Protein AF-A0A7I7RZU1-F1 (afdb_monomer_lite)

Foldseek 3Di:
DDLVLLVQLLVLLVPDDLQPFLQSNLVSSCVSPVVVSVVSVVDPDHSNLSSQLSLQLSLLQNQVCVVVVDGDDPVLSVVSSVCSNVVVQLPRPHPQQGADSVPPRHGCCVPRVVD

Sequence (115 aa):
MPARDLFQLKSALRTVDSAESVEVLAETVEPVSAPLARWLRGQSAEPPVVATALSAIVGVLLTIWILSEEPATPGRLDDVIDKALAGRLDEMPIPRRGACFCGSGKKYKSCHGRG

Secondary structure (DSSP, 8-state):
--HHHHHHHHHHTTTS-TTS-HHHHHHHHTTT-HHHHHHHHT--S-HHHHHHHHHHHHHHHHHHHHHHSSPPPHHHHHHHHHHHHTT-TTS-SS-TTSBPTTSSSSBHHHHT---

pLDDT: mean 90.52, std 4.39, range [71.06, 96.06]

Structure (mmCIF, N/CA/C/O backbone):
data_AF-A0A7I7RZU1-F1
#
_entry.id   AF-A0A7I7RZU1-F1
#
loop_
_atom_site.group_PDB
_atom_site.id
_atom_site.type_symbol
_atom_site.label_atom_id
_atom_site.label_alt_id
_atom_site.label_comp_id
_atom_site.label_asym_id
_atom_site.label_entity_id
_atom_site.label_seq_id
_atom_site.pdbx_PDB_ins_code
_atom_site.Cartn_x
_atom_site.Cartn_y
_atom_site.Cartn_z
_atom_site.occupancy
_atom_site.B_iso_or_equiv
_atom_site.auth_seq_id
_atom_site.aut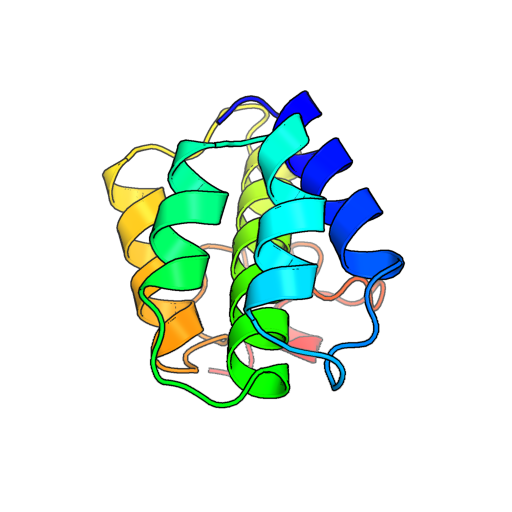h_comp_id
_atom_site.auth_asym_id
_atom_site.auth_atom_id
_atom_site.pdbx_PDB_model_num
ATOM 1 N N . MET A 1 1 ? 7.527 -4.601 9.061 1.00 75.81 1 MET A N 1
ATOM 2 C CA . MET A 1 1 ? 8.130 -3.379 8.486 1.00 75.81 1 MET A CA 1
ATOM 3 C C . MET A 1 1 ? 7.831 -2.205 9.416 1.00 75.81 1 MET A C 1
ATOM 5 O O . MET A 1 1 ? 6.673 -2.079 9.807 1.00 75.81 1 MET A O 1
ATOM 9 N N . PRO A 1 2 ? 8.836 -1.419 9.836 1.00 85.06 2 PRO A N 1
ATOM 10 C CA . PRO A 1 2 ? 8.648 -0.203 10.631 1.00 85.06 2 PRO A CA 1
ATOM 11 C C . PRO A 1 2 ? 7.724 0.826 9.964 1.00 85.06 2 PRO A C 1
ATOM 13 O O . PRO A 1 2 ? 7.635 0.898 8.740 1.00 85.06 2 PRO A O 1
ATOM 16 N N . ALA A 1 3 ? 7.081 1.675 10.770 1.00 86.50 3 ALA A N 1
ATOM 17 C CA . ALA A 1 3 ? 6.182 2.724 10.280 1.00 86.50 3 ALA A CA 1
ATOM 18 C C . ALA A 1 3 ? 6.873 3.711 9.333 1.00 86.50 3 ALA A C 1
ATOM 20 O O . ALA A 1 3 ? 6.303 4.096 8.316 1.00 86.50 3 ALA A O 1
ATOM 21 N N . ARG A 1 4 ? 8.118 4.092 9.654 1.00 90.62 4 ARG A N 1
ATOM 22 C CA . ARG A 1 4 ? 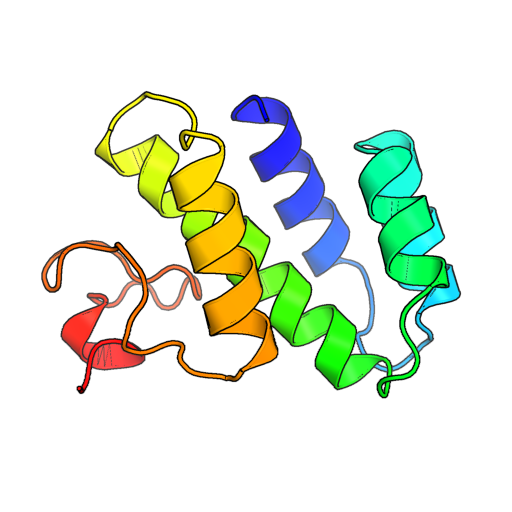8.939 4.989 8.831 1.00 90.62 4 ARG A CA 1
ATOM 23 C C . ARG A 1 4 ? 9.031 4.493 7.389 1.00 90.62 4 ARG A C 1
ATOM 25 O O . ARG A 1 4 ? 8.766 5.266 6.472 1.00 90.62 4 ARG A O 1
ATOM 32 N N . ASP A 1 5 ? 9.337 3.215 7.210 1.00 90.88 5 ASP A N 1
ATOM 33 C CA . ASP A 1 5 ? 9.501 2.609 5.891 1.00 90.88 5 ASP A CA 1
ATOM 34 C C . ASP A 1 5 ? 8.163 2.599 5.138 1.00 90.88 5 ASP A C 1
ATOM 36 O O . ASP A 1 5 ? 8.117 2.947 3.964 1.00 90.88 5 ASP A O 1
ATOM 40 N N . LEU A 1 6 ? 7.044 2.314 5.820 1.00 91.12 6 LEU A N 1
ATOM 41 C CA . LEU A 1 6 ? 5.703 2.390 5.220 1.00 91.12 6 LEU A CA 1
ATOM 42 C C . LEU A 1 6 ? 5.355 3.810 4.744 1.00 91.12 6 LEU A C 1
ATOM 44 O O . LEU A 1 6 ? 4.782 3.976 3.666 1.00 91.12 6 LEU A O 1
ATOM 48 N N . PHE A 1 7 ? 5.708 4.843 5.516 1.00 92.06 7 PHE A N 1
ATOM 49 C CA . PHE A 1 7 ? 5.529 6.236 5.096 1.00 92.06 7 PHE A CA 1
ATOM 50 C C . PHE A 1 7 ? 6.413 6.589 3.894 1.00 92.06 7 PHE A C 1
ATOM 52 O O . PHE A 1 7 ? 5.932 7.228 2.957 1.00 92.06 7 PHE A O 1
ATOM 59 N N . GLN A 1 8 ? 7.677 6.157 3.897 1.00 93.00 8 GLN A N 1
ATOM 60 C CA . GLN A 1 8 ? 8.606 6.385 2.789 1.00 93.00 8 GLN A CA 1
ATOM 61 C C . GLN A 1 8 ? 8.137 5.685 1.510 1.00 93.00 8 GLN A C 1
ATOM 63 O O . GLN A 1 8 ? 8.061 6.333 0.469 1.00 93.00 8 GLN A O 1
ATOM 68 N N . LEU A 1 9 ? 7.712 4.419 1.597 1.00 93.38 9 LEU A N 1
ATOM 69 C CA . LEU A 1 9 ? 7.113 3.686 0.479 1.00 93.38 9 LEU A CA 1
ATOM 70 C C . LEU A 1 9 ? 5.870 4.399 -0.047 1.00 93.38 9 LEU A C 1
ATOM 72 O O . LEU A 1 9 ? 5.760 4.642 -1.242 1.00 93.38 9 LEU A O 1
ATOM 76 N N . LYS A 1 10 ? 4.946 4.806 0.831 1.00 91.62 10 LYS A N 1
ATOM 77 C CA . LYS A 1 10 ? 3.734 5.522 0.409 1.00 91.62 10 LYS A CA 1
ATOM 78 C C . LYS A 1 10 ? 4.053 6.835 -0.306 1.00 91.62 10 LYS A C 1
ATOM 80 O O . LYS A 1 10 ? 3.320 7.218 -1.213 1.00 91.62 10 LYS A O 1
ATOM 85 N N . SER A 1 11 ? 5.105 7.535 0.113 1.00 91.69 11 SER A N 1
ATOM 86 C CA . SER A 1 11 ? 5.563 8.752 -0.558 1.00 91.69 11 SER A CA 1
ATOM 87 C C . SER A 1 11 ? 6.168 8.447 -1.926 1.00 91.69 11 SER A C 1
ATOM 89 O O . SER A 1 11 ? 5.805 9.105 -2.893 1.00 91.69 11 SER A O 1
ATOM 91 N N . ALA A 1 12 ? 7.042 7.443 -2.013 1.00 89.81 12 ALA A N 1
ATOM 92 C CA . ALA A 1 12 ? 7.688 7.032 -3.256 1.00 89.81 12 ALA A CA 1
ATOM 93 C C . ALA A 1 12 ? 6.659 6.566 -4.304 1.00 89.81 12 ALA A C 1
ATOM 95 O O . ALA A 1 12 ? 6.712 6.952 -5.463 1.00 89.81 12 ALA A O 1
ATOM 96 N N . LEU A 1 13 ? 5.626 5.833 -3.883 1.00 89.25 13 LEU A N 1
ATOM 97 C CA . LEU A 1 13 ? 4.560 5.363 -4.776 1.00 89.25 13 LEU A CA 1
ATOM 98 C C . LEU A 1 13 ? 3.664 6.477 -5.330 1.00 89.25 13 LEU A C 1
ATOM 100 O O . LEU 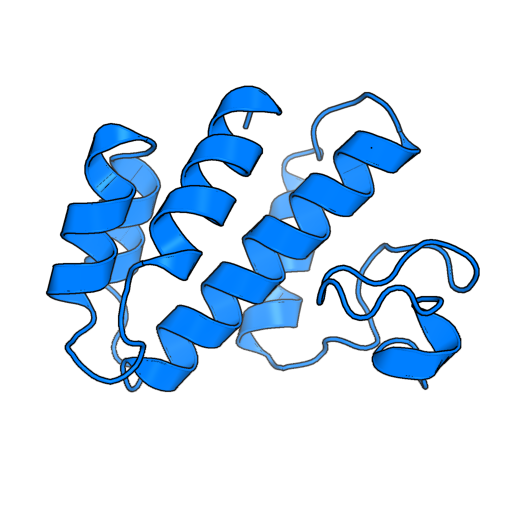A 1 13 ? 2.963 6.260 -6.310 1.00 89.25 13 LEU A O 1
ATOM 104 N N . ARG A 1 14 ? 3.663 7.671 -4.724 1.00 87.06 14 ARG A N 1
ATOM 105 C CA . ARG A 1 14 ? 2.906 8.823 -5.246 1.00 87.06 14 ARG A CA 1
ATOM 106 C C . ARG A 1 14 ? 3.604 9.524 -6.404 1.00 87.06 14 ARG A C 1
ATOM 108 O O . ARG A 1 14 ? 2.954 10.312 -7.081 1.00 87.06 14 ARG A O 1
ATOM 115 N N . THR A 1 15 ? 4.905 9.304 -6.576 1.00 83.19 15 THR A N 1
ATOM 116 C CA . THR A 1 15 ? 5.705 9.971 -7.609 1.00 83.19 15 THR A CA 1
ATOM 117 C C . THR A 1 15 ? 5.867 9.131 -8.868 1.00 83.19 15 THR A C 1
ATOM 119 O O . THR A 1 15 ? 6.353 9.655 -9.861 1.00 83.19 15 THR A O 1
ATOM 122 N N . VAL A 1 16 ? 5.477 7.854 -8.829 1.00 83.25 16 VAL A N 1
ATOM 123 C CA . VAL A 1 16 ? 5.567 6.939 -9.972 1.00 83.25 16 VAL A CA 1
ATOM 124 C C . VAL A 1 16 ? 4.294 7.039 -10.802 1.00 83.25 16 VAL A C 1
ATOM 126 O O . VAL A 1 16 ? 3.193 6.888 -10.263 1.00 83.25 16 VAL A O 1
ATOM 129 N N . ASP A 1 17 ? 4.436 7.244 -12.110 1.00 81.81 17 ASP A N 1
ATOM 130 C CA . ASP A 1 17 ? 3.330 6.998 -13.027 1.00 81.81 17 ASP A CA 1
ATOM 131 C C . ASP A 1 17 ? 3.125 5.483 -13.145 1.00 81.81 17 ASP A C 1
ATOM 133 O O . ASP A 1 17 ? 3.992 4.733 -13.596 1.00 81.81 17 ASP A O 1
ATOM 137 N N . SER A 1 18 ? 1.946 5.022 -12.729 1.00 77.56 18 SER A N 1
ATOM 138 C CA . SER A 1 18 ? 1.568 3.608 -12.750 1.00 77.56 18 SER A CA 1
ATOM 139 C C . SER A 1 18 ? 1.644 2.949 -14.137 1.00 77.56 18 SER A C 1
ATOM 141 O O . SER A 1 18 ? 1.605 1.722 -14.212 1.00 77.56 18 SER A O 1
ATOM 143 N N . ALA A 1 19 ? 1.741 3.732 -15.218 1.00 74.56 19 ALA A N 1
ATOM 144 C CA . ALA A 1 19 ? 1.844 3.241 -16.588 1.00 74.56 19 ALA A CA 1
ATOM 145 C C . ALA A 1 19 ? 3.283 3.000 -17.092 1.00 74.56 19 ALA A C 1
ATOM 147 O O . ALA A 1 19 ? 3.429 2.383 -18.144 1.00 74.56 19 ALA A O 1
ATOM 148 N N . GLU A 1 20 ? 4.335 3.450 -16.392 1.00 81.44 20 GLU A N 1
ATOM 149 C CA . GLU A 1 20 ? 5.709 3.427 -16.931 1.00 81.44 20 GLU A CA 1
ATOM 150 C C . GLU A 1 20 ? 6.296 2.013 -17.065 1.00 81.44 20 GLU A C 1
ATOM 152 O O . GLU A 1 20 ? 6.624 1.591 -18.171 1.00 81.44 20 GLU A O 1
ATOM 157 N N . SER A 1 21 ? 6.462 1.277 -15.959 1.00 90.94 21 SER A N 1
ATOM 158 C CA . SER A 1 21 ? 6.834 -0.151 -15.942 1.00 90.94 21 SER A CA 1
ATOM 159 C C . SER A 1 21 ? 6.945 -0.690 -14.509 1.00 90.94 21 SER A C 1
ATOM 161 O O . SER A 1 21 ? 7.013 0.065 -13.538 1.00 90.94 21 SER A O 1
ATOM 163 N N . VAL A 1 22 ? 7.033 -2.017 -14.372 1.00 92.56 22 VAL A N 1
ATOM 164 C CA . VAL A 1 22 ? 7.364 -2.675 -13.095 1.00 92.56 22 VAL A CA 1
ATOM 165 C C . VAL A 1 22 ? 8.810 -2.395 -12.658 1.00 92.56 22 VAL A C 1
ATOM 167 O O . VAL A 1 22 ? 9.063 -2.303 -11.458 1.00 92.56 22 VAL A O 1
ATOM 170 N N . GLU A 1 23 ? 9.752 -2.213 -13.592 1.00 94.19 23 GLU A N 1
ATOM 171 C CA . GLU A 1 23 ? 11.153 -1.922 -13.249 1.00 94.19 23 GLU A CA 1
ATOM 172 C C . GLU A 1 23 ? 11.294 -0.540 -12.606 1.00 94.19 23 GLU A C 1
ATOM 174 O O . GLU A 1 23 ? 11.870 -0.434 -11.529 1.00 94.19 23 GLU A O 1
ATOM 179 N N . VAL A 1 24 ? 10.671 0.496 -13.180 1.00 93.38 24 VAL A N 1
ATOM 180 C CA . VAL A 1 24 ? 10.682 1.852 -12.595 1.00 93.38 24 VAL A CA 1
ATOM 181 C C . VAL A 1 24 ? 10.074 1.854 -11.188 1.00 93.38 24 VAL A C 1
ATOM 183 O O . VAL A 1 24 ? 10.581 2.503 -10.266 1.00 93.38 24 VAL A O 1
ATOM 186 N N . LEU A 1 25 ? 9.007 1.075 -10.986 1.00 92.62 25 LEU A N 1
ATOM 187 C CA . LEU A 1 25 ? 8.405 0.893 -9.669 1.00 92.62 25 LEU A CA 1
ATOM 188 C C . LEU A 1 25 ? 9.381 0.220 -8.687 1.00 92.62 25 LEU A C 1
ATOM 190 O O . LEU A 1 25 ? 9.481 0.644 -7.534 1.00 92.62 25 LEU A O 1
ATOM 194 N N . ALA A 1 26 ? 10.108 -0.808 -9.132 1.00 94.12 26 ALA A N 1
ATOM 195 C CA . ALA A 1 26 ? 11.103 -1.506 -8.325 1.00 94.12 26 ALA A CA 1
ATOM 196 C C . ALA A 1 26 ? 12.284 -0.599 -7.953 1.00 94.12 26 ALA A C 1
ATOM 198 O O . ALA A 1 26 ? 12.626 -0.529 -6.773 1.00 94.12 26 ALA A O 1
ATOM 199 N N . GLU A 1 27 ? 12.848 0.141 -8.911 1.00 94.94 27 GLU A N 1
ATOM 200 C CA . GLU A 1 27 ? 13.923 1.119 -8.690 1.00 94.94 27 GLU A CA 1
ATOM 201 C C . GLU A 1 27 ? 13.508 2.207 -7.691 1.00 94.94 27 GLU A C 1
ATOM 203 O O . GLU A 1 27 ? 14.284 2.590 -6.817 1.00 94.94 27 GLU A O 1
ATOM 208 N N . THR A 1 28 ? 12.255 2.660 -7.759 1.00 93.69 28 THR A N 1
ATOM 209 C CA . THR A 1 28 ? 11.711 3.659 -6.828 1.00 93.69 28 THR A CA 1
ATOM 210 C C . THR A 1 28 ? 11.589 3.124 -5.396 1.00 93.69 28 THR A C 1
ATOM 212 O O . THR A 1 28 ? 11.770 3.855 -4.419 1.00 93.69 28 THR A O 1
ATOM 215 N N . VAL A 1 29 ? 11.273 1.838 -5.252 1.00 93.19 29 VAL A N 1
ATOM 216 C CA . VAL A 1 29 ? 11.052 1.174 -3.959 1.00 93.19 29 VAL A CA 1
ATOM 217 C C . VAL A 1 29 ? 12.351 0.662 -3.331 1.00 93.19 29 VAL A C 1
ATOM 219 O O . VAL A 1 29 ? 12.459 0.601 -2.104 1.00 93.19 29 VAL A O 1
ATOM 222 N N . GLU A 1 30 ? 13.345 0.308 -4.143 1.00 95.25 30 GLU A N 1
ATOM 223 C CA . GLU A 1 30 ? 14.600 -0.321 -3.722 1.00 95.25 30 GLU A CA 1
ATOM 224 C C . GLU A 1 30 ? 15.364 0.432 -2.618 1.00 95.25 30 GLU A C 1
ATOM 226 O O . GLU A 1 30 ? 15.774 -0.231 -1.659 1.00 95.25 30 GLU A O 1
ATOM 231 N N . PRO A 1 31 ? 15.479 1.780 -2.638 1.00 94.56 31 PRO A N 1
ATOM 232 C CA . PRO A 1 31 ? 16.134 2.534 -1.568 1.00 94.56 31 PRO A CA 1
ATOM 233 C C . PRO A 1 31 ? 15.474 2.378 -0.193 1.00 94.56 31 PRO A C 1
ATOM 235 O O . PRO A 1 31 ? 16.120 2.607 0.828 1.00 94.56 31 PRO A O 1
ATOM 238 N N . VAL A 1 32 ? 14.188 2.016 -0.155 1.00 93.00 32 VAL A N 1
ATOM 239 C CA . VAL A 1 32 ? 13.432 1.797 1.085 1.00 93.00 32 VAL A CA 1
ATOM 240 C C . VAL A 1 32 ? 13.367 0.309 1.429 1.00 93.00 32 VAL A C 1
ATOM 242 O O . VAL A 1 32 ? 13.457 -0.065 2.597 1.00 93.00 32 VAL A O 1
ATOM 245 N N . SER A 1 33 ? 13.206 -0.564 0.428 1.00 90.62 33 SER A N 1
ATOM 246 C CA . SER A 1 33 ? 13.099 -2.008 0.634 1.00 90.62 33 SER A CA 1
ATOM 247 C C . SER A 1 33 ? 13.581 -2.821 -0.573 1.00 90.62 33 SER A C 1
ATOM 249 O O . SER A 1 33 ? 12.813 -3.162 -1.474 1.00 90.62 33 SER A O 1
ATOM 251 N N . ALA A 1 34 ? 14.847 -3.240 -0.538 1.00 92.06 34 ALA A N 1
ATOM 252 C CA . ALA A 1 34 ? 15.414 -4.149 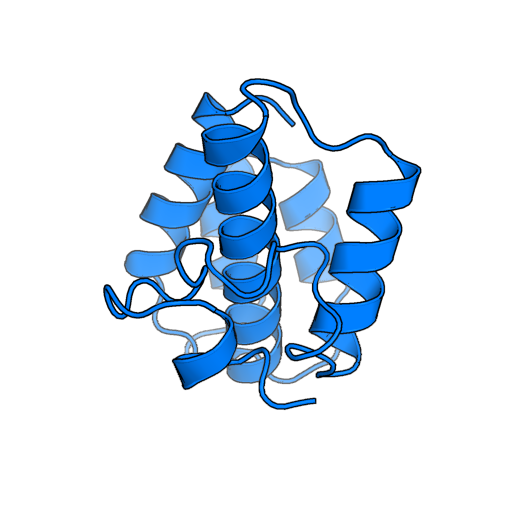-1.537 1.00 92.06 34 ALA A CA 1
ATOM 253 C C . ALA A 1 34 ? 14.657 -5.495 -1.679 1.00 92.06 34 ALA A C 1
ATOM 255 O O . ALA A 1 34 ? 14.481 -5.960 -2.808 1.00 92.06 34 ALA A O 1
ATOM 256 N N . PRO A 1 35 ? 14.159 -6.143 -0.599 1.00 89.38 35 PRO A N 1
ATOM 257 C CA . PRO A 1 35 ? 13.341 -7.351 -0.742 1.00 89.38 35 PRO A CA 1
ATOM 258 C C . PRO A 1 35 ? 12.057 -7.121 -1.547 1.00 89.38 35 PRO A C 1
ATOM 260 O O . PRO A 1 35 ? 11.700 -7.955 -2.377 1.00 89.38 35 PRO A O 1
ATOM 263 N N . LEU A 1 36 ? 11.387 -5.986 -1.333 1.00 89.06 36 LEU A N 1
ATOM 264 C CA . LEU A 1 36 ? 10.162 -5.639 -2.047 1.00 89.06 36 LEU A CA 1
ATOM 265 C C . LEU A 1 36 ? 10.442 -5.305 -3.516 1.00 89.06 36 LEU A C 1
ATOM 267 O O . LEU A 1 36 ? 9.716 -5.776 -4.386 1.00 89.06 36 LEU A O 1
ATOM 271 N N . ALA A 1 37 ? 11.524 -4.578 -3.806 1.00 92.69 37 ALA A N 1
ATOM 272 C CA . ALA A 1 37 ? 11.964 -4.330 -5.180 1.00 92.69 37 ALA A CA 1
ATOM 273 C C . ALA A 1 37 ? 12.257 -5.637 -5.933 1.00 92.69 37 ALA A C 1
ATOM 275 O O . ALA A 1 37 ? 11.835 -5.815 -7.072 1.00 92.69 37 ALA A O 1
ATOM 276 N N . ARG A 1 38 ? 12.904 -6.609 -5.277 1.00 93.88 38 ARG A N 1
ATOM 277 C CA . ARG A 1 38 ? 13.117 -7.941 -5.861 1.00 93.88 38 ARG A CA 1
ATOM 278 C C . ARG A 1 38 ? 11.803 -8.667 -6.150 1.00 93.88 38 ARG A C 1
ATOM 280 O O . ARG A 1 38 ? 11.676 -9.279 -7.205 1.00 93.88 38 ARG A O 1
ATOM 287 N N . TRP A 1 39 ? 10.841 -8.612 -5.230 1.00 90.06 39 TRP A N 1
ATOM 288 C CA . TRP A 1 39 ? 9.517 -9.202 -5.442 1.00 90.06 39 TRP A CA 1
ATOM 289 C C . TRP A 1 39 ? 8.772 -8.536 -6.607 1.00 90.06 39 TRP A C 1
ATOM 291 O O . TRP A 1 39 ? 8.154 -9.240 -7.407 1.00 90.06 39 TRP A O 1
ATOM 301 N N . LEU A 1 40 ? 8.881 -7.208 -6.739 1.00 91.81 40 LEU A N 1
ATOM 302 C CA . LEU A 1 40 ? 8.294 -6.448 -7.842 1.00 91.81 40 LEU A CA 1
ATOM 303 C C . LEU A 1 40 ? 8.827 -6.917 -9.192 1.00 91.81 40 LEU A C 1
ATOM 305 O O . LEU A 1 40 ? 8.036 -7.258 -10.062 1.00 91.81 40 LEU A O 1
ATOM 309 N N . ARG A 1 41 ? 10.149 -7.044 -9.335 1.00 93.44 41 ARG A N 1
ATOM 310 C CA . ARG A 1 41 ? 10.784 -7.545 -10.567 1.00 93.44 41 ARG A CA 1
ATOM 311 C C . ARG A 1 41 ? 10.353 -8.968 -10.952 1.00 93.44 41 ARG A C 1
ATOM 313 O O . ARG A 1 41 ? 10.517 -9.363 -12.099 1.00 93.44 41 ARG A O 1
ATOM 320 N N . GLY A 1 42 ? 9.810 -9.742 -10.009 1.00 91.50 42 GLY A N 1
ATOM 321 C CA . GLY A 1 42 ? 9.249 -11.071 -10.261 1.00 91.50 42 GLY A CA 1
ATOM 322 C C . GLY A 1 42 ? 7.779 -11.082 -10.697 1.00 91.50 42 GLY A C 1
ATOM 323 O O . GLY A 1 42 ? 7.248 -12.159 -10.957 1.00 91.50 42 GLY A O 1
ATOM 324 N N . GLN A 1 43 ? 7.099 -9.931 -10.747 1.00 89.12 43 GLN A N 1
ATOM 325 C CA . GLN A 1 43 ? 5.693 -9.856 -11.145 1.00 89.12 43 GLN A CA 1
ATOM 326 C C . GLN A 1 43 ? 5.538 -9.927 -12.666 1.00 89.12 43 GLN A C 1
ATOM 328 O O . GLN A 1 43 ? 6.262 -9.271 -13.407 1.00 89.12 43 GLN A O 1
ATOM 333 N N . SER A 1 44 ? 4.539 -10.682 -13.126 1.00 89.12 44 SER A N 1
ATOM 334 C CA . SER A 1 44 ? 4.189 -10.810 -14.548 1.00 89.12 44 SER A CA 1
ATOM 335 C C . SER A 1 44 ? 2.909 -10.063 -14.937 1.00 89.12 44 SER A C 1
ATOM 337 O O . SER A 1 44 ? 2.449 -10.189 -16.068 1.00 89.12 44 SER A O 1
ATOM 339 N N . ALA A 1 45 ? 2.280 -9.361 -13.993 1.00 89.19 45 ALA A N 1
ATOM 340 C CA . ALA A 1 45 ? 1.069 -8.585 -14.240 1.00 89.19 45 ALA A CA 1
ATOM 341 C C . ALA A 1 45 ? 1.396 -7.210 -14.846 1.00 89.19 45 ALA A C 1
ATOM 343 O O . ALA A 1 45 ? 2.507 -6.701 -14.699 1.00 89.19 45 ALA A O 1
ATOM 344 N N . GLU A 1 46 ? 0.398 -6.593 -15.481 1.00 90.75 46 GLU A N 1
ATOM 345 C CA . GLU A 1 46 ? 0.519 -5.252 -16.063 1.00 90.75 46 GLU A CA 1
ATOM 346 C C . GLU A 1 46 ? 0.944 -4.205 -15.011 1.00 90.75 46 GLU A C 1
ATOM 348 O O . GLU A 1 46 ? 0.423 -4.231 -13.886 1.00 90.75 46 GLU A O 1
ATOM 353 N N . PRO A 1 47 ? 1.828 -3.242 -15.350 1.00 90.12 47 PRO A N 1
ATOM 354 C CA . PRO A 1 47 ? 2.352 -2.266 -14.391 1.00 90.12 47 PRO A CA 1
ATOM 355 C C . PRO A 1 47 ? 1.281 -1.521 -13.575 1.00 90.12 47 PRO A C 1
ATOM 357 O O . PRO A 1 47 ? 1.432 -1.451 -12.349 1.00 90.12 47 PRO A O 1
ATOM 360 N N . PRO A 1 48 ? 0.151 -1.063 -14.160 1.00 89.94 48 PRO A N 1
ATOM 361 C CA . PRO A 1 48 ? -0.886 -0.386 -13.383 1.00 89.94 48 PRO A CA 1
ATOM 362 C C . PRO A 1 48 ? -1.525 -1.280 -12.314 1.00 89.94 48 PRO A C 1
ATOM 364 O O . PRO A 1 48 ? -1.885 -0.806 -11.232 1.00 89.94 48 PRO A O 1
ATOM 367 N N . VAL A 1 49 ? -1.647 -2.583 -12.590 1.00 89.81 49 VAL A N 1
ATOM 368 C CA . VAL A 1 49 ? -2.195 -3.569 -11.647 1.00 89.81 49 VAL A CA 1
ATOM 369 C C . VAL A 1 49 ? -1.235 -3.755 -10.476 1.00 89.81 49 VAL A C 1
ATOM 371 O O . VAL A 1 49 ? -1.656 -3.669 -9.321 1.00 89.81 49 VAL A O 1
ATOM 374 N N . VAL A 1 50 ? 0.058 -3.931 -10.762 1.00 91.19 50 VAL A N 1
ATOM 375 C CA . VAL A 1 50 ? 1.100 -4.085 -9.735 1.00 91.19 50 VAL A CA 1
ATOM 376 C C . VAL A 1 50 ? 1.194 -2.831 -8.863 1.00 91.19 50 VAL A C 1
ATOM 378 O O . VAL A 1 50 ? 1.183 -2.932 -7.635 1.00 91.19 50 VAL A O 1
ATOM 381 N N . ALA A 1 51 ? 1.206 -1.642 -9.472 1.00 91.31 51 ALA A N 1
ATOM 382 C CA . ALA A 1 51 ? 1.251 -0.367 -8.755 1.00 91.31 51 ALA A CA 1
ATOM 383 C C . ALA A 1 51 ? 0.020 -0.159 -7.852 1.00 91.31 51 ALA A C 1
ATOM 385 O O . ALA A 1 51 ? 0.148 0.291 -6.706 1.00 91.31 51 ALA A O 1
ATOM 386 N N . THR A 1 52 ? -1.172 -0.531 -8.334 1.00 90.38 52 THR A N 1
ATOM 387 C CA . THR A 1 52 ? -2.424 -0.453 -7.564 1.00 90.38 52 THR A CA 1
ATOM 388 C C . THR A 1 52 ? -2.405 -1.403 -6.371 1.00 90.38 52 THR A C 1
ATOM 390 O O . THR A 1 52 ? -2.692 -0.983 -5.246 1.00 90.38 52 THR A O 1
ATOM 393 N N . ALA A 1 53 ? -2.027 -2.666 -6.589 1.00 90.88 53 ALA A N 1
ATOM 394 C CA . ALA A 1 53 ? -1.932 -3.662 -5.527 1.00 90.88 53 ALA A CA 1
ATOM 395 C C . ALA A 1 53 ? -0.913 -3.239 -4.463 1.00 90.88 53 ALA A C 1
ATOM 397 O O . ALA A 1 53 ? -1.222 -3.250 -3.270 1.00 90.88 53 ALA A O 1
ATOM 398 N N . LEU A 1 54 ? 0.267 -2.776 -4.881 1.00 92.56 54 LEU A N 1
ATOM 399 C CA . LEU A 1 54 ? 1.297 -2.321 -3.956 1.00 92.56 54 LEU A CA 1
ATOM 400 C C . LEU A 1 54 ? 0.836 -1.111 -3.131 1.00 92.56 54 LEU A C 1
ATOM 402 O O . LEU A 1 54 ? 1.019 -1.077 -1.912 1.00 92.56 54 LEU A O 1
ATOM 406 N N . SER A 1 55 ? 0.182 -0.142 -3.774 1.00 92.56 55 SER A N 1
ATOM 407 C CA . SER A 1 55 ? -0.386 1.025 -3.093 1.00 92.56 55 SER A CA 1
ATOM 408 C C . SER A 1 55 ? -1.454 0.630 -2.070 1.00 92.56 55 SER A C 1
ATOM 410 O O . SER A 1 55 ? -1.504 1.202 -0.976 1.00 92.56 55 SER A O 1
ATOM 412 N N . ALA A 1 56 ? -2.287 -0.365 -2.392 1.00 93.31 56 ALA A N 1
ATOM 413 C CA . ALA A 1 56 ? -3.267 -0.915 -1.463 1.00 93.31 56 ALA A CA 1
ATOM 414 C C . ALA A 1 56 ? -2.586 -1.588 -0.263 1.00 93.31 56 ALA A C 1
ATOM 416 O O . ALA A 1 56 ? -2.905 -1.235 0.871 1.00 93.31 56 ALA A O 1
ATOM 417 N N . ILE A 1 57 ? -1.609 -2.473 -0.491 1.00 93.75 57 ILE A N 1
ATOM 418 C CA . ILE A 1 57 ? -0.859 -3.167 0.570 1.00 93.75 57 ILE A CA 1
ATOM 419 C C . ILE A 1 57 ? -0.222 -2.153 1.525 1.00 93.75 57 ILE A C 1
ATOM 421 O O . ILE A 1 57 ? -0.494 -2.174 2.727 1.00 93.75 57 ILE A O 1
ATOM 425 N N . VAL A 1 58 ? 0.570 -1.212 1.001 1.00 94.50 58 VAL A N 1
ATOM 426 C CA . VAL A 1 58 ? 1.245 -0.188 1.816 1.00 94.50 58 VAL A CA 1
ATOM 427 C C . VAL A 1 58 ? 0.229 0.680 2.560 1.00 94.50 58 VAL A C 1
ATOM 429 O O . VAL A 1 58 ? 0.402 0.966 3.746 1.00 94.50 58 VAL A O 1
ATOM 432 N N . GLY A 1 59 ? -0.860 1.075 1.894 1.00 94.25 59 GLY A N 1
ATOM 433 C CA . GLY A 1 59 ? -1.935 1.849 2.504 1.00 94.25 59 GLY A CA 1
ATOM 434 C C . GLY A 1 59 ? -2.593 1.123 3.678 1.00 94.25 59 GLY A C 1
ATOM 435 O O . GLY A 1 59 ? -2.788 1.731 4.731 1.00 94.25 59 GLY A O 1
ATOM 436 N N . VAL A 1 60 ? -2.921 -0.160 3.509 1.00 94.38 60 VAL A N 1
ATOM 437 C CA . VAL A 1 60 ? -3.560 -0.986 4.540 1.00 94.38 60 VAL A CA 1
ATOM 438 C C . VAL A 1 60 ? -2.622 -1.187 5.724 1.00 94.38 60 VAL A C 1
ATOM 440 O O . VAL A 1 60 ? -3.034 -0.944 6.856 1.00 94.38 60 VAL A O 1
ATOM 443 N N . LEU A 1 61 ? -1.360 -1.554 5.485 1.00 93.56 61 LEU A N 1
ATOM 444 C CA . LEU A 1 61 ? -0.369 -1.740 6.550 1.00 93.56 61 LEU A CA 1
ATOM 445 C C . LEU A 1 61 ? -0.151 -0.459 7.356 1.00 93.56 61 LEU A C 1
ATOM 447 O O . LEU A 1 61 ? -0.076 -0.507 8.583 1.00 93.56 61 LEU A O 1
ATOM 451 N N . LEU A 1 62 ? -0.115 0.693 6.682 1.00 93.31 62 LEU A N 1
ATOM 452 C CA . LEU A 1 62 ? -0.022 1.981 7.355 1.00 93.31 62 LEU A CA 1
ATOM 453 C C . LEU A 1 62 ? -1.278 2.281 8.183 1.00 93.31 62 LEU A C 1
ATOM 455 O O . LEU A 1 62 ? -1.167 2.762 9.305 1.00 93.31 62 LEU A O 1
ATOM 459 N N . THR A 1 63 ? -2.473 1.990 7.661 1.00 92.88 63 THR A N 1
ATOM 460 C CA . THR A 1 63 ? -3.721 2.146 8.422 1.00 92.88 63 THR A CA 1
ATOM 461 C C . THR A 1 63 ? -3.764 1.229 9.642 1.00 92.88 63 THR A C 1
ATOM 463 O O . THR A 1 63 ? -4.169 1.689 10.704 1.00 92.88 63 THR A O 1
ATOM 466 N N . ILE A 1 64 ? -3.325 -0.028 9.524 1.00 91.50 64 ILE A N 1
ATOM 467 C CA . ILE A 1 64 ? -3.212 -0.947 10.666 1.00 91.50 64 ILE A CA 1
ATOM 468 C C . ILE A 1 64 ? -2.282 -0.340 11.711 1.00 91.50 64 ILE A C 1
ATOM 470 O O . ILE A 1 64 ? -2.695 -0.196 12.856 1.00 91.50 64 ILE A O 1
ATOM 474 N N . TRP A 1 65 ? -1.086 0.096 11.302 1.00 91.88 65 TRP A N 1
ATOM 475 C CA . TRP A 1 65 ? -0.122 0.698 12.218 1.00 91.88 65 TRP A CA 1
ATOM 476 C C . TRP A 1 65 ? -0.676 1.944 12.920 1.00 91.88 65 TRP A C 1
ATOM 478 O O . TRP A 1 65 ? -0.542 2.067 14.126 1.00 91.88 65 TRP A O 1
ATOM 488 N N . ILE A 1 66 ? -1.356 2.845 12.202 1.00 90.69 66 ILE A N 1
ATOM 489 C CA . ILE A 1 66 ? -1.974 4.045 12.798 1.00 90.69 66 ILE A CA 1
ATOM 490 C C . ILE A 1 66 ? -3.036 3.676 13.846 1.00 90.69 66 ILE A C 1
ATOM 492 O O . ILE A 1 66 ? -3.242 4.421 14.797 1.00 90.69 66 ILE A O 1
ATOM 496 N N . LEU A 1 67 ? -3.746 2.561 13.657 1.00 88.31 67 LEU A N 1
ATOM 497 C CA . LEU A 1 67 ? -4.823 2.141 14.553 1.00 88.31 67 LEU A CA 1
ATOM 498 C C . LEU A 1 67 ? -4.336 1.334 15.760 1.00 88.31 67 LEU A C 1
ATOM 500 O O . LEU A 1 67 ? -4.972 1.412 16.807 1.00 88.31 67 LEU A O 1
ATOM 504 N N . SER A 1 68 ? -3.280 0.531 15.609 1.00 88.94 68 SER A N 1
ATOM 505 C CA . SER A 1 68 ? -2.754 -0.322 16.683 1.00 88.94 68 SER A CA 1
ATOM 506 C C . SER A 1 68 ? -1.482 0.207 17.336 1.00 88.94 68 SER A C 1
ATOM 508 O O . SER A 1 68 ? -1.084 -0.337 18.355 1.00 88.94 68 SER A O 1
ATOM 510 N N . GLU A 1 69 ? -0.819 1.197 16.733 1.00 87.62 69 GLU A N 1
ATOM 511 C CA . GLU A 1 69 ? 0.538 1.668 17.071 1.00 87.62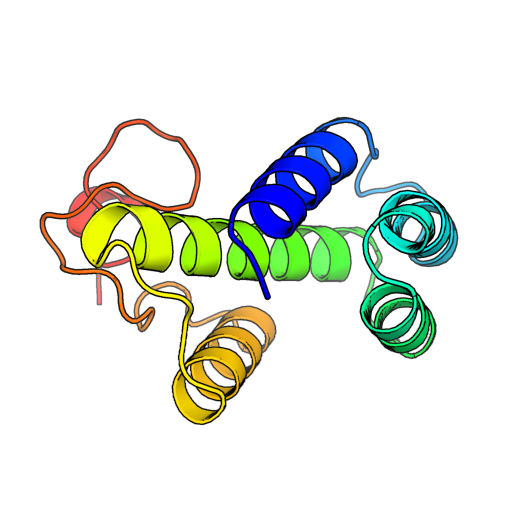 69 GLU A CA 1
ATOM 512 C C . GLU A 1 69 ? 1.614 0.562 17.025 1.00 87.62 69 GLU A C 1
ATOM 514 O O . GLU A 1 69 ? 2.761 0.744 17.432 1.00 87.62 69 GLU A O 1
ATOM 519 N N . GLU A 1 70 ? 1.269 -0.579 16.428 1.00 86.69 70 GLU A N 1
ATOM 520 C CA . GLU A 1 70 ? 2.098 -1.777 16.328 1.00 86.69 70 GLU A CA 1
ATOM 521 C C . GLU A 1 70 ? 2.268 -2.205 14.864 1.00 86.69 70 GLU A C 1
ATOM 523 O O . GLU A 1 70 ? 1.337 -2.070 14.061 1.00 86.69 70 GLU A O 1
ATOM 528 N N . PRO A 1 71 ? 3.434 -2.750 14.475 1.00 85.38 71 PRO A N 1
ATOM 529 C CA . PRO A 1 71 ? 3.606 -3.355 13.159 1.00 85.38 71 PRO A CA 1
ATOM 530 C C . PRO A 1 71 ? 2.624 -4.512 12.926 1.00 85.38 71 PRO A C 1
ATOM 532 O O . PRO A 1 71 ? 2.283 -5.255 13.845 1.00 85.38 71 PRO A O 1
ATOM 535 N N . ALA A 1 72 ? 2.224 -4.730 11.671 1.00 86.06 72 ALA A N 1
ATOM 536 C CA . ALA A 1 72 ? 1.488 -5.939 11.316 1.00 86.06 72 ALA A CA 1
ATOM 537 C C . ALA A 1 72 ? 2.329 -7.193 11.621 1.00 86.06 72 ALA A C 1
ATOM 539 O O . ALA A 1 72 ? 3.525 -7.239 11.316 1.00 86.06 72 ALA A O 1
ATOM 540 N N . THR A 1 73 ? 1.693 -8.216 12.197 1.00 87.88 73 THR A N 1
ATOM 541 C CA . THR A 1 73 ? 2.306 -9.540 12.357 1.00 87.88 73 THR A CA 1
ATOM 542 C C . THR A 1 73 ? 2.554 -10.176 10.983 1.00 87.88 73 THR A C 1
ATOM 544 O O . THR A 1 73 ? 1.846 -9.833 10.033 1.00 87.88 73 THR A O 1
ATOM 547 N N . PRO A 1 74 ? 3.500 -11.128 10.851 1.00 85.56 74 PRO A N 1
ATOM 548 C CA . PRO A 1 74 ? 3.762 -11.802 9.576 1.00 85.56 74 PRO A CA 1
ATOM 549 C C . PRO A 1 74 ? 2.500 -12.392 8.930 1.00 85.56 74 PRO A C 1
ATOM 551 O O . PRO A 1 74 ? 2.171 -12.031 7.810 1.00 85.56 74 PRO A O 1
ATOM 554 N N . GLY A 1 75 ? 1.696 -13.159 9.677 1.00 85.31 75 GLY A N 1
ATOM 555 C CA . GLY A 1 75 ? 0.456 -13.729 9.130 1.00 85.31 75 GLY A CA 1
ATOM 556 C C . GLY A 1 75 ? -0.595 -12.686 8.721 1.00 85.31 75 GLY A C 1
ATOM 557 O O . GLY A 1 75 ? -1.390 -12.934 7.822 1.00 85.31 75 GLY A O 1
ATOM 558 N N . ARG A 1 76 ? -0.600 -11.494 9.340 1.00 88.56 76 ARG A N 1
ATOM 559 C CA . ARG A 1 76 ? -1.473 -10.387 8.914 1.00 88.56 76 ARG A CA 1
ATOM 560 C C . ARG A 1 76 ? -0.937 -9.691 7.663 1.00 88.56 76 ARG A C 1
ATOM 562 O O . ARG A 1 76 ? -1.730 -9.205 6.867 1.00 88.56 76 ARG A O 1
ATOM 569 N N . LEU A 1 77 ? 0.383 -9.611 7.506 1.00 87.88 77 LEU A N 1
ATOM 570 C CA . LEU A 1 77 ? 1.010 -9.105 6.288 1.00 87.88 77 LEU A CA 1
ATOM 571 C C . LEU A 1 77 ? 0.669 -10.006 5.096 1.00 87.88 77 LEU A C 1
ATOM 573 O O . LEU A 1 77 ? 0.210 -9.487 4.083 1.00 87.88 77 LEU A O 1
ATOM 577 N N . ASP A 1 78 ? 0.827 -11.321 5.253 1.00 86.56 78 ASP A N 1
ATOM 578 C CA . ASP A 1 78 ? 0.517 -12.303 4.208 1.00 86.56 78 ASP A CA 1
ATOM 579 C C . ASP A 1 78 ? -0.959 -12.206 3.780 1.00 86.56 78 ASP A C 1
ATOM 581 O O . ASP A 1 78 ? -1.250 -12.041 2.598 1.00 86.56 78 ASP A O 1
ATOM 585 N N . ASP A 1 79 ? -1.892 -12.151 4.742 1.00 91.62 79 ASP A N 1
ATOM 586 C CA . ASP A 1 79 ? -3.330 -11.975 4.469 1.00 91.62 79 ASP A CA 1
ATOM 587 C C . ASP A 1 79 ? -3.645 -10.688 3.680 1.00 91.62 79 ASP A C 1
ATOM 589 O O . ASP A 1 79 ? -4.467 -10.693 2.761 1.00 91.62 79 ASP A O 1
ATOM 593 N N . VAL A 1 80 ? -2.982 -9.570 4.006 1.00 93.31 80 VAL A N 1
ATOM 594 C CA . VAL A 1 80 ? -3.156 -8.297 3.283 1.00 93.31 80 VAL A CA 1
ATOM 595 C C . VAL A 1 80 ? -2.637 -8.395 1.850 1.00 93.31 80 VAL A C 1
ATOM 597 O O . VAL A 1 80 ? -3.292 -7.887 0.937 1.00 93.31 80 VAL A O 1
ATOM 600 N N . ILE A 1 81 ? -1.479 -9.029 1.648 1.00 88.25 81 ILE A N 1
ATOM 601 C CA . ILE A 1 81 ? -0.891 -9.230 0.318 1.00 88.25 81 ILE A CA 1
ATOM 602 C C . ILE A 1 81 ? -1.832 -10.083 -0.535 1.00 88.25 81 ILE A C 1
ATOM 604 O O . ILE A 1 81 ? -2.230 -9.647 -1.617 1.00 88.25 81 ILE A O 1
ATOM 608 N N . ASP A 1 82 ? -2.259 -11.235 -0.021 1.00 90.25 82 ASP A N 1
ATOM 609 C CA . ASP A 1 82 ? -3.127 -12.167 -0.741 1.00 90.25 82 ASP A CA 1
ATOM 610 C C . ASP A 1 82 ? -4.458 -11.520 -1.138 1.00 90.25 82 ASP A C 1
ATOM 612 O O . ASP A 1 82 ? -4.916 -11.648 -2.276 1.00 90.25 82 ASP A O 1
ATOM 616 N N . LYS A 1 83 ? -5.089 -10.774 -0.224 1.00 93.88 83 LYS A N 1
ATOM 617 C CA . LYS A 1 83 ? -6.341 -10.061 -0.516 1.00 93.88 83 LYS A CA 1
ATOM 618 C C . LYS A 1 83 ? -6.155 -8.944 -1.532 1.00 93.88 83 LYS A C 1
ATOM 620 O O . LYS A 1 83 ? -7.019 -8.773 -2.390 1.00 93.88 83 LYS A O 1
ATOM 625 N N . ALA A 1 84 ? -5.058 -8.191 -1.461 1.00 91.81 84 ALA A N 1
ATOM 626 C CA . ALA A 1 84 ? -4.794 -7.100 -2.395 1.00 91.81 84 ALA A CA 1
ATOM 627 C C . ALA A 1 84 ? -4.562 -7.625 -3.814 1.00 91.81 84 ALA A C 1
ATOM 629 O O . ALA A 1 84 ? -5.159 -7.108 -4.757 1.00 91.81 84 ALA A O 1
ATOM 630 N N . LEU A 1 85 ? -3.757 -8.681 -3.956 1.00 87.06 85 LEU A N 1
ATOM 631 C CA . LEU A 1 85 ? -3.503 -9.332 -5.242 1.00 87.06 85 LEU A CA 1
ATOM 632 C C . LEU A 1 85 ? -4.765 -9.993 -5.811 1.00 87.06 85 LEU A C 1
ATOM 634 O O . LEU A 1 85 ? -4.981 -9.963 -7.018 1.00 87.06 85 LEU A O 1
ATOM 638 N N . ALA A 1 86 ? -5.637 -10.524 -4.950 1.00 89.62 86 ALA A N 1
ATOM 639 C CA . ALA A 1 86 ? -6.933 -11.075 -5.346 1.00 89.62 86 ALA A CA 1
ATOM 640 C C . ALA A 1 86 ? -8.025 -10.011 -5.594 1.00 89.62 86 ALA A C 1
ATOM 642 O O . ALA A 1 86 ? -9.162 -10.371 -5.893 1.00 89.62 86 ALA A O 1
ATOM 643 N N . GLY A 1 87 ? -7.737 -8.715 -5.417 1.00 89.75 87 GLY A N 1
ATOM 644 C CA . GLY A 1 87 ? -8.724 -7.636 -5.554 1.00 89.75 87 GLY A CA 1
ATOM 645 C C . GLY A 1 87 ? -9.800 -7.588 -4.456 1.00 89.75 87 GLY A C 1
ATOM 646 O O . GLY A 1 87 ? -10.742 -6.803 -4.558 1.00 89.75 87 GLY A O 1
ATOM 647 N N . ARG A 1 88 ? -9.656 -8.372 -3.380 1.00 93.75 88 ARG A N 1
ATOM 648 C CA . ARG A 1 88 ? -10.591 -8.474 -2.241 1.00 93.75 88 ARG A CA 1
ATOM 649 C C . ARG A 1 88 ? -10.375 -7.345 -1.233 1.00 93.75 88 ARG A C 1
ATOM 651 O O . ARG A 1 88 ? -10.078 -7.552 -0.056 1.00 93.75 88 ARG A O 1
ATOM 658 N N . LEU A 1 89 ? -10.456 -6.107 -1.722 1.00 93.94 89 LEU A N 1
ATOM 659 C CA . LEU A 1 89 ? -10.185 -4.896 -0.936 1.00 93.94 89 LEU A CA 1
ATOM 660 C C . LEU A 1 89 ? -11.228 -4.635 0.161 1.00 93.94 89 LEU A C 1
ATOM 662 O O . LEU A 1 89 ? -10.987 -3.812 1.049 1.00 93.94 89 LEU A O 1
ATOM 666 N N . ASP A 1 90 ? -12.373 -5.304 0.103 1.00 95.25 90 ASP A N 1
ATOM 667 C CA . ASP A 1 90 ? -13.475 -5.290 1.065 1.00 95.25 90 ASP A CA 1
ATOM 668 C C . ASP A 1 90 ? -13.291 -6.249 2.251 1.00 95.25 90 ASP A C 1
ATOM 670 O O . ASP A 1 90 ? -13.949 -6.078 3.279 1.00 95.25 90 ASP A O 1
ATOM 674 N N . GLU A 1 91 ? -12.330 -7.169 2.156 1.00 95.25 91 GLU A N 1
ATOM 675 C CA . GLU A 1 91 ? -11.972 -8.131 3.206 1.00 95.25 91 GLU A CA 1
ATOM 676 C C . GLU A 1 91 ? -10.740 -7.701 4.029 1.00 95.25 91 GLU A C 1
ATOM 678 O O . GLU A 1 91 ? -10.187 -8.486 4.809 1.00 95.25 91 GLU A O 1
ATOM 683 N N . MET A 1 92 ? -10.266 -6.464 3.857 1.00 95.50 92 MET A N 1
ATOM 684 C CA . MET A 1 92 ? -9.058 -5.985 4.530 1.00 95.50 92 MET A CA 1
ATOM 685 C C . MET A 1 92 ? -9.265 -5.917 6.047 1.00 95.50 92 MET A C 1
ATOM 687 O O . MET A 1 92 ? -10.352 -5.553 6.504 1.00 95.50 92 MET A O 1
ATOM 691 N N . PRO A 1 93 ? -8.222 -6.187 6.857 1.00 93.88 93 PRO A N 1
ATOM 692 C CA . PRO A 1 93 ? -8.304 -6.193 8.319 1.00 93.88 93 PRO A CA 1
ATOM 693 C C . PRO A 1 93 ? -8.334 -4.767 8.906 1.00 93.88 93 PRO A C 1
ATOM 695 O O . PRO A 1 93 ? -7.609 -4.435 9.842 1.00 93.88 93 PRO A O 1
ATOM 698 N N . ILE A 1 94 ? -9.175 -3.901 8.341 1.00 92.50 94 ILE A N 1
ATOM 699 C CA . ILE A 1 94 ? -9.427 -2.535 8.784 1.00 92.50 94 ILE A CA 1
ATOM 700 C C . ILE A 1 94 ? -10.823 -2.502 9.416 1.00 92.50 94 ILE A C 1
ATOM 702 O O . ILE A 1 94 ? -11.800 -2.915 8.787 1.00 92.50 94 ILE A O 1
ATOM 706 N N . PRO A 1 95 ? -10.977 -1.967 10.641 1.00 92.50 95 PRO A N 1
ATOM 707 C CA . PRO A 1 95 ? -12.288 -1.800 11.250 1.00 92.50 95 PRO A CA 1
ATOM 708 C C . PRO A 1 95 ? -13.240 -1.029 10.327 1.00 92.50 95 PRO A C 1
ATOM 710 O O . PRO A 1 95 ? -12.895 0.033 9.813 1.00 92.50 95 PRO A O 1
ATOM 713 N N . ARG A 1 96 ? -14.490 -1.489 10.183 1.00 93.38 96 ARG A N 1
ATOM 714 C CA . ARG A 1 96 ? -15.503 -0.858 9.302 1.00 93.38 96 ARG A CA 1
ATOM 715 C C . ARG A 1 96 ? -15.657 0.655 9.514 1.00 93.38 96 ARG A C 1
ATOM 717 O O . ARG A 1 96 ? -15.965 1.392 8.577 1.00 93.38 96 ARG A O 1
ATOM 724 N N . ARG A 1 97 ? -15.484 1.129 10.753 1.00 93.38 97 ARG A N 1
ATOM 725 C CA . ARG A 1 97 ? -15.580 2.552 11.131 1.00 93.38 97 ARG A CA 1
ATOM 726 C C . ARG A 1 97 ? -14.245 3.309 11.067 1.00 93.38 97 ARG A C 1
ATOM 728 O O . ARG A 1 97 ? -14.281 4.528 11.213 1.00 93.38 97 ARG A O 1
ATOM 735 N N . GLY A 1 98 ? -13.126 2.617 10.855 1.00 91.25 98 GLY A N 1
ATOM 736 C CA . GLY A 1 98 ? -11.795 3.200 10.705 1.00 91.25 98 GLY A CA 1
ATOM 737 C C . GLY A 1 98 ? -11.631 3.964 9.391 1.00 91.25 98 GLY A C 1
ATOM 738 O O . GLY A 1 98 ? -12.467 3.864 8.486 1.00 91.25 98 GLY A O 1
ATOM 739 N N . ALA A 1 99 ? -10.560 4.752 9.298 1.00 93.25 99 ALA A N 1
ATOM 740 C CA . ALA A 1 99 ? -10.208 5.476 8.080 1.00 93.25 99 ALA A CA 1
ATOM 741 C C . ALA A 1 99 ? -9.897 4.499 6.935 1.00 93.25 99 ALA A C 1
ATOM 743 O O . ALA A 1 99 ? -9.303 3.444 7.150 1.00 93.25 99 ALA A O 1
ATOM 744 N N . CYS A 1 100 ? -10.306 4.836 5.712 1.00 94.75 100 CYS A N 1
ATOM 745 C CA . CYS A 1 100 ? -9.993 4.010 4.553 1.00 94.75 100 CYS A CA 1
ATOM 746 C C . CYS A 1 100 ? -8.539 4.213 4.096 1.00 94.75 100 CYS A C 1
ATOM 748 O O . CYS A 1 100 ? -8.075 5.347 3.961 1.00 94.75 100 CYS A O 1
ATOM 750 N N . PHE A 1 101 ? -7.864 3.118 3.740 1.00 94.19 101 PHE A N 1
ATOM 751 C CA . PHE A 1 101 ? -6.470 3.128 3.281 1.00 94.19 101 PHE A CA 1
ATOM 752 C C . PHE A 1 101 ? -6.225 3.939 1.995 1.00 94.19 101 PHE A C 1
ATOM 754 O O . PHE A 1 101 ? -5.127 4.455 1.791 1.00 94.19 101 PHE A O 1
ATOM 761 N N . CYS A 1 102 ? -7.251 4.111 1.151 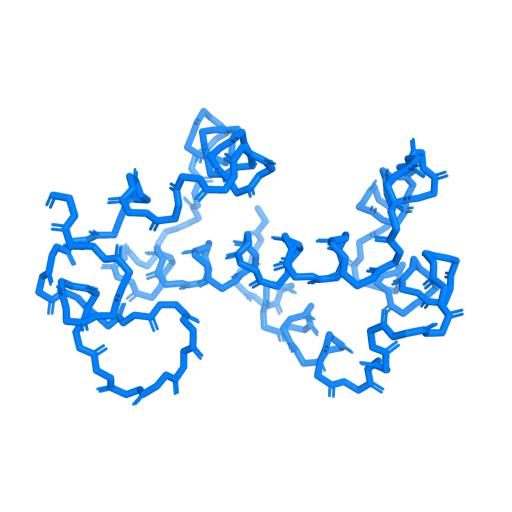1.00 91.56 102 CYS A N 1
ATOM 762 C CA . CYS A 1 102 ? -7.150 4.820 -0.127 1.00 91.56 102 CYS A CA 1
ATOM 763 C C . CYS A 1 102 ? -6.988 6.344 -0.002 1.00 91.56 102 CYS A C 1
ATOM 765 O O . CYS A 1 102 ? -6.861 7.028 -1.010 1.00 91.56 102 CYS A O 1
ATOM 767 N N . GLY A 1 103 ? -7.018 6.900 1.215 1.00 85.69 103 GLY A N 1
ATOM 768 C CA . GLY A 1 103 ? -6.778 8.329 1.435 1.00 85.69 103 GLY A CA 1
ATOM 769 C C . GLY A 1 103 ? -7.946 9.249 1.070 1.00 85.69 103 GLY A C 1
ATOM 770 O O . GLY A 1 103 ? -7.775 10.461 1.068 1.00 85.69 103 GLY A O 1
ATOM 771 N N . SER A 1 104 ? -9.144 8.711 0.826 1.00 90.25 104 SER A N 1
ATOM 772 C CA . SER A 1 104 ? -10.348 9.493 0.490 1.00 90.25 104 SER A CA 1
ATOM 773 C C . SER A 1 104 ? -10.906 10.353 1.636 1.00 90.25 104 SER A C 1
ATOM 775 O O . SER A 1 104 ? -11.900 11.050 1.446 1.00 90.25 104 SER A O 1
ATOM 777 N N . GLY A 1 105 ? -10.361 10.228 2.851 1.00 90.00 105 GLY A N 1
ATOM 778 C CA . GLY A 1 105 ? -10.909 10.832 4.072 1.00 90.00 105 GLY A CA 1
ATOM 779 C C . GLY A 1 105 ? -12.200 10.176 4.587 1.00 90.00 105 GLY A C 1
ATOM 780 O O . GLY A 1 105 ? -12.705 10.554 5.642 1.00 90.00 105 GLY A O 1
ATOM 781 N N . LYS A 1 106 ? -12.745 9.176 3.882 1.00 94.75 106 LYS A N 1
ATOM 782 C CA . LYS A 1 106 ? -13.974 8.467 4.271 1.00 94.75 106 LYS A CA 1
ATOM 783 C C . LYS A 1 106 ? -13.672 7.235 5.130 1.00 94.75 106 LYS A C 1
ATOM 785 O O . LYS A 1 106 ? -12.553 6.720 5.167 1.00 94.75 106 LYS A O 1
ATOM 790 N N . LYS A 1 107 ? -14.712 6.725 5.798 1.00 95.38 107 LYS A N 1
ATOM 791 C CA . LYS A 1 107 ? -14.656 5.461 6.551 1.00 95.38 107 LYS A CA 1
ATOM 792 C C . LYS A 1 107 ? -14.491 4.276 5.604 1.00 95.38 107 LYS A C 1
ATOM 794 O O . LYS A 1 107 ? -15.074 4.281 4.519 1.00 95.38 107 LYS A O 1
ATOM 799 N N . TYR A 1 108 ? -13.783 3.239 6.049 1.00 95.75 108 TYR A N 1
ATOM 800 C CA . TYR A 1 108 ? -13.545 2.023 5.272 1.00 95.75 108 TYR A CA 1
ATOM 801 C C . TYR A 1 108 ? -14.845 1.431 4.714 1.00 95.75 108 TYR A C 1
ATOM 803 O O . TYR A 1 108 ? -14.942 1.256 3.501 1.00 95.75 108 TYR A O 1
ATOM 811 N N . LYS A 1 109 ? -15.894 1.285 5.541 1.00 96.06 109 LYS A N 1
ATOM 812 C CA . LYS A 1 109 ? -17.214 0.785 5.103 1.00 96.06 109 LYS A CA 1
ATOM 813 C C . LYS A 1 109 ? -17.872 1.572 3.964 1.00 96.06 109 LYS A C 1
ATOM 815 O O . LYS A 1 109 ? -18.746 1.065 3.276 1.00 96.06 109 LYS A O 1
ATOM 820 N N . SER A 1 110 ? -17.526 2.848 3.815 1.00 95.06 110 SER A N 1
ATOM 821 C CA . SER A 1 110 ? -18.118 3.739 2.810 1.00 95.06 110 SER A CA 1
ATOM 822 C C . SER A 1 110 ? -17.345 3.717 1.489 1.00 95.06 110 SER A C 1
ATOM 824 O O . SER A 1 110 ? -17.886 4.116 0.453 1.00 95.06 110 SER A O 1
ATOM 826 N N . CYS A 1 111 ? -16.099 3.247 1.523 1.00 94.69 111 CYS A N 1
ATOM 827 C CA . CYS A 1 111 ? -15.226 3.119 0.365 1.00 94.69 111 CYS A CA 1
ATOM 828 C C . CYS A 1 111 ? -15.117 1.660 -0.061 1.00 94.69 111 CYS A C 1
ATOM 830 O O . CYS A 1 111 ? -15.846 1.252 -0.957 1.00 94.69 111 CYS A O 1
ATOM 832 N N . HIS A 1 112 ? -14.247 0.902 0.603 1.00 94.62 112 HIS A N 1
ATOM 833 C CA . HIS A 1 112 ? -13.856 -0.435 0.172 1.00 94.62 112 HIS A CA 1
ATOM 834 C C . HIS A 1 112 ? -14.493 -1.541 1.017 1.00 94.62 112 HIS A C 1
ATOM 836 O O . HIS A 1 112 ? -14.783 -2.584 0.473 1.00 94.62 112 HIS A O 1
ATOM 842 N N . GLY A 1 113 ? -14.841 -1.314 2.287 1.00 90.50 113 GLY A N 1
ATOM 843 C CA . GLY A 1 113 ? -15.471 -2.320 3.160 1.00 90.50 113 GLY A CA 1
ATOM 844 C C . GLY A 1 113 ? -16.984 -2.471 2.964 1.00 90.50 113 GLY A C 1
ATOM 845 O O . GLY A 1 113 ? -17.724 -2.404 3.948 1.00 90.50 113 GLY A O 1
ATOM 846 N N . ARG A 1 114 ? -17.456 -2.545 1.712 1.00 84.19 114 ARG A N 1
ATOM 847 C CA . ARG A 1 114 ? -18.892 -2.666 1.381 1.00 84.19 114 ARG A CA 1
ATOM 848 C C . ARG A 1 114 ? -19.417 -4.103 1.421 1.00 84.19 114 ARG A C 1
ATOM 850 O O . ARG A 1 114 ? -20.638 -4.249 1.419 1.00 84.19 114 ARG A O 1
ATOM 857 N N . GLY A 1 115 ? -18.522 -5.090 1.485 1.00 71.06 115 GLY A N 1
ATOM 858 C CA . GLY A 1 115 ? -18.853 -6.473 1.827 1.00 71.06 115 GLY A CA 1
ATOM 859 C C . GLY A 1 115 ? -19.494 -6.611 3.203 1.00 71.06 115 GLY A C 1
ATOM 860 O O . GLY A 1 115 ? -19.369 -5.674 4.046 1.00 71.06 115 GLY A O 1
#

Radius of gyration: 13.49 Å; chains: 1; bounding box: 35×25×34 Å

Organism: NCBI:txid1286181

InterPro domains:
  IPR004027 SEC-C motif [PF02810] (100-114)